Protein AF-A0AAD0PVZ4-F1 (afdb_monomer_lite)

Sequence (83 aa):
MKFEWEEQDIKSGRKVDSHNRAERYIIGYDPRCMGKDNLALISLRDGMITSSGKTHAEMAEHLTEAKYRPVDIDLEDHLPVKD

Radius of gyration: 13.47 Å; chains: 1; bounding box: 24×32×44 Å

pLDDT: mean 82.64, std 15.51, range [45.41, 95.19]

Secondary structure (DSSP, 8-state):
------GGG--TT-EEE-TTSS-EEEEEE-TT--SS--EEEEETTT--EEEEEE-HHHHHHHHHHTT-EEPPTTTTTTS----

Structure (mmCIF, N/CA/C/O backbone):
data_AF-A0AAD0PVZ4-F1
#
_entry.id   AF-A0AAD0PVZ4-F1
#
loop_
_atom_site.group_PDB
_atom_site.id
_atom_site.type_symbol
_atom_site.label_atom_id
_atom_site.label_alt_id
_atom_site.label_comp_id
_atom_site.label_asym_id
_atom_site.label_entity_id
_atom_site.label_seq_id
_atom_site.pdbx_PDB_ins_code
_atom_site.Cartn_x
_atom_site.Cartn_y
_atom_site.Cartn_z
_atom_site.occupancy
_atom_site.B_iso_or_equiv
_atom_site.auth_seq_id
_atom_site.auth_comp_id
_atom_site.auth_asym_id
_atom_site.auth_atom_id
_atom_site.pdbx_PDB_model_num
ATOM 1 N N . MET A 1 1 ? 8.025 17.586 -5.566 1.00 47.44 1 MET A N 1
ATOM 2 C CA . MET A 1 1 ? 6.842 17.394 -4.702 1.00 47.44 1 MET A CA 1
ATOM 3 C C . MET A 1 1 ? 7.042 16.132 -3.887 1.00 47.44 1 MET A C 1
ATOM 5 O O . MET A 1 1 ? 7.384 15.109 -4.469 1.00 47.44 1 MET A O 1
ATOM 9 N N . LYS A 1 2 ? 6.907 16.220 -2.561 1.00 62.62 2 LYS A N 1
ATOM 10 C CA . LYS A 1 2 ? 6.791 15.052 -1.683 1.00 62.62 2 LYS A CA 1
ATOM 11 C C . LYS A 1 2 ? 5.315 14.651 -1.737 1.00 62.62 2 LYS A C 1
ATOM 13 O O . LYS A 1 2 ? 4.472 15.500 -1.480 1.00 62.62 2 LYS A O 1
ATOM 18 N N . PHE A 1 3 ? 5.020 13.444 -2.208 1.00 77.75 3 PHE A N 1
ATOM 19 C CA . PHE A 1 3 ? 3.659 12.915 -2.174 1.00 77.75 3 PHE A CA 1
ATOM 20 C C . PHE A 1 3 ? 3.398 12.422 -0.749 1.00 77.75 3 PHE A C 1
ATOM 22 O O . PHE A 1 3 ? 4.259 11.742 -0.188 1.00 77.75 3 PHE A O 1
ATOM 29 N N . GLU A 1 4 ? 2.265 12.797 -0.170 1.00 89.94 4 GLU A N 1
ATOM 30 C CA . GLU A 1 4 ? 1.824 12.338 1.147 1.00 89.94 4 GLU A CA 1
ATOM 31 C C . GLU A 1 4 ? 0.502 11.601 0.956 1.00 89.94 4 GLU A C 1
ATOM 33 O O . GLU A 1 4 ? -0.351 12.048 0.193 1.00 89.94 4 GLU A O 1
ATOM 38 N N . TRP A 1 5 ? 0.391 10.430 1.573 1.00 92.88 5 TRP A N 1
ATOM 39 C CA . TRP A 1 5 ? -0.813 9.614 1.544 1.00 92.88 5 TRP A CA 1
ATOM 40 C C . TRP A 1 5 ? -1.692 9.984 2.729 1.00 92.88 5 TRP A C 1
ATOM 42 O O . TRP A 1 5 ? -1.215 10.017 3.863 1.00 92.88 5 TRP A O 1
ATOM 52 N N . GLU A 1 6 ? -2.979 10.193 2.476 1.00 94.75 6 GLU A N 1
ATOM 53 C CA . GLU A 1 6 ? -3.987 10.349 3.521 1.00 94.75 6 GLU A CA 1
ATOM 54 C C . GLU A 1 6 ? -4.816 9.065 3.660 1.00 94.75 6 GLU A C 1
ATOM 56 O O . GLU A 1 6 ? -4.871 8.235 2.753 1.00 94.75 6 GLU A O 1
ATOM 61 N N . GLU A 1 7 ? -5.497 8.881 4.792 1.00 94.38 7 GLU A N 1
ATOM 62 C CA . GLU A 1 7 ? -6.312 7.682 5.042 1.00 94.38 7 GLU A CA 1
ATOM 63 C C . GLU A 1 7 ? -7.345 7.430 3.924 1.00 94.38 7 GLU A C 1
ATOM 65 O O . GLU A 1 7 ? -7.512 6.303 3.458 1.00 94.38 7 GLU A O 1
ATOM 70 N N . GLN A 1 8 ? -7.978 8.495 3.426 1.00 92.56 8 GLN A N 1
ATOM 71 C CA . GLN A 1 8 ? -8.952 8.457 2.326 1.00 92.56 8 GLN A CA 1
ATOM 72 C C . GLN A 1 8 ? -8.379 8.045 0.960 1.00 92.56 8 GLN A C 1
ATOM 74 O O . GLN A 1 8 ? -9.136 7.647 0.065 1.00 92.56 8 GLN A O 1
ATOM 79 N N . ASP A 1 9 ? -7.059 8.120 0.782 1.00 90.31 9 ASP A N 1
ATOM 80 C CA . ASP A 1 9 ? -6.388 7.656 -0.430 1.00 90.31 9 ASP A CA 1
ATOM 81 C C . ASP A 1 9 ? -6.225 6.139 -0.470 1.00 90.31 9 ASP A C 1
ATOM 83 O O . ASP A 1 9 ? -6.010 5.557 -1.543 1.00 90.31 9 ASP A O 1
ATOM 87 N N . ILE A 1 10 ? -6.321 5.487 0.684 1.00 93.44 10 ILE A N 1
ATOM 88 C CA . ILE A 1 10 ? -6.090 4.060 0.820 1.00 93.44 10 ILE A CA 1
ATOM 89 C C . ILE A 1 10 ? -7.332 3.315 0.357 1.00 93.44 10 ILE A C 1
ATOM 91 O O . ILE A 1 10 ? -8.395 3.360 0.967 1.00 93.44 10 ILE A O 1
ATOM 95 N N . LYS A 1 11 ? -7.193 2.629 -0.775 1.00 91.31 11 LYS A N 1
ATOM 96 C CA . LYS A 1 11 ? -8.248 1.817 -1.377 1.00 91.31 11 LYS A CA 1
ATOM 97 C C . LYS A 1 11 ? -7.649 0.502 -1.830 1.00 91.31 11 LYS A C 1
ATOM 99 O O . LYS A 1 11 ? -6.580 0.487 -2.442 1.00 91.31 11 LYS A O 1
ATOM 104 N N . SER A 1 12 ? -8.346 -0.595 -1.558 1.00 90.62 12 SER A N 1
ATOM 105 C CA . SER A 1 12 ? -7.974 -1.887 -2.125 1.00 90.62 12 SER A CA 1
ATOM 106 C C . SER A 1 12 ? -8.001 -1.822 -3.657 1.00 90.62 12 SER A C 1
ATOM 108 O O . SER A 1 12 ? -8.776 -1.081 -4.261 1.00 90.62 12 SER A O 1
ATOM 110 N N . GLY A 1 13 ? -7.082 -2.540 -4.295 1.00 90.44 13 GLY A N 1
ATOM 111 C CA . GLY A 1 13 ? -6.852 -2.479 -5.736 1.00 90.44 13 GLY A CA 1
ATOM 112 C C . GLY A 1 13 ? -5.958 -1.320 -6.195 1.00 90.44 13 GLY A C 1
ATOM 113 O O . GLY A 1 13 ? -5.502 -1.330 -7.339 1.00 90.44 13 GLY A O 1
ATOM 114 N N . ARG A 1 14 ? -5.652 -0.335 -5.335 1.00 91.62 14 ARG A N 1
ATOM 115 C CA . ARG A 1 14 ? -4.777 0.785 -5.711 1.00 91.62 14 ARG A CA 1
ATOM 116 C C . ARG A 1 14 ? -3.333 0.306 -5.849 1.00 91.62 14 ARG A C 1
ATOM 118 O O . ARG A 1 14 ? -2.785 -0.312 -4.937 1.00 91.62 14 ARG A O 1
ATOM 125 N N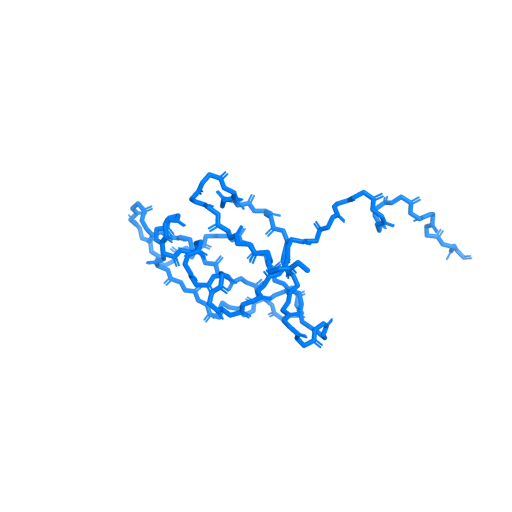 . LYS A 1 15 ? -2.725 0.597 -7.001 1.00 92.75 15 LYS A N 1
ATOM 126 C CA . LYS A 1 15 ? -1.330 0.265 -7.307 1.00 92.75 15 LYS A CA 1
ATOM 127 C C . LYS A 1 15 ? -0.401 1.381 -6.836 1.00 92.75 15 LYS A C 1
ATOM 129 O O . LYS A 1 15 ? -0.729 2.564 -6.968 1.00 92.75 15 LYS A O 1
ATOM 134 N N . VAL A 1 16 ? 0.764 1.003 -6.322 1.00 91.56 16 VAL A N 1
ATOM 135 C CA . VAL A 1 16 ? 1.792 1.932 -5.852 1.00 91.56 16 VAL A CA 1
ATOM 136 C C . VAL A 1 16 ? 3.182 1.514 -6.329 1.00 91.56 16 VAL A C 1
ATOM 138 O O . VAL A 1 16 ? 3.522 0.332 -6.345 1.00 91.56 16 VAL A O 1
ATOM 141 N N . ASP A 1 17 ? 3.989 2.500 -6.706 1.00 90.56 17 ASP A N 1
ATOM 142 C CA . ASP A 1 17 ? 5.399 2.338 -7.046 1.00 90.56 17 A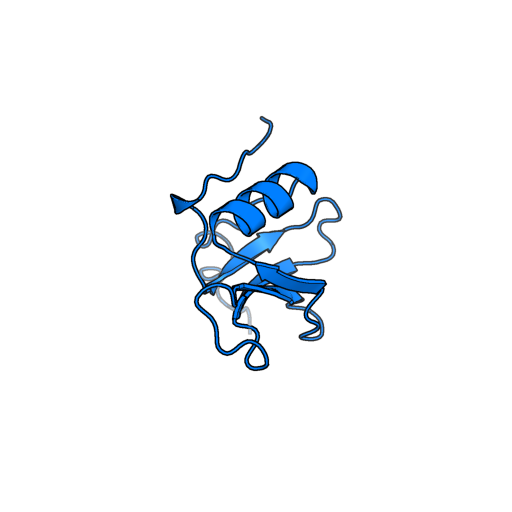SP A CA 1
ATOM 143 C C . ASP A 1 17 ? 6.260 2.611 -5.817 1.00 90.56 17 ASP A C 1
ATOM 145 O O . ASP A 1 17 ? 6.127 3.658 -5.171 1.00 90.56 17 ASP A O 1
ATOM 149 N N . SER A 1 18 ? 7.203 1.713 -5.534 1.00 86.00 18 SER A N 1
ATOM 150 C CA . SER A 1 18 ? 8.244 1.989 -4.546 1.00 86.00 18 SER A CA 1
ATOM 151 C C . SER A 1 18 ? 9.235 3.040 -5.061 1.00 86.00 18 SER A C 1
ATOM 153 O O . SER A 1 18 ? 9.327 3.347 -6.260 1.00 86.00 18 SER A O 1
ATOM 155 N N . HIS A 1 19 ? 10.049 3.583 -4.155 1.00 76.38 19 HIS A N 1
ATOM 156 C CA . HIS A 1 19 ? 11.128 4.500 -4.529 1.00 76.38 19 HIS A CA 1
ATOM 157 C C . HIS A 1 19 ? 12.115 3.871 -5.531 1.00 76.38 19 HIS A C 1
ATOM 159 O O . HIS A 1 19 ? 12.731 4.595 -6.312 1.00 76.38 19 HIS A O 1
ATOM 165 N N . ASN A 1 20 ? 12.249 2.539 -5.526 1.00 72.69 20 ASN A N 1
ATOM 166 C CA . ASN A 1 20 ? 13.194 1.813 -6.366 1.00 72.69 20 ASN A CA 1
ATOM 167 C C . ASN A 1 20 ? 12.681 1.609 -7.804 1.00 72.69 20 ASN A C 1
ATOM 169 O O . ASN A 1 20 ? 13.453 1.175 -8.649 1.00 72.69 20 ASN A O 1
ATOM 173 N N . ARG A 1 21 ? 11.410 1.927 -8.117 1.00 65.50 21 ARG A N 1
ATOM 174 C CA . ARG A 1 21 ? 10.732 1.752 -9.432 1.00 65.50 21 ARG A CA 1
ATOM 175 C C . ARG A 1 21 ? 10.776 0.345 -10.055 1.00 65.50 21 ARG A C 1
ATOM 177 O O . ARG A 1 21 ? 10.012 0.074 -10.970 1.00 65.50 21 ARG A O 1
ATOM 184 N N . ALA A 1 22 ? 11.633 -0.546 -9.571 1.00 73.81 22 ALA A N 1
ATOM 185 C CA . ALA A 1 22 ? 11.742 -1.936 -9.982 1.00 73.81 22 ALA A CA 1
ATOM 186 C C . ALA A 1 22 ? 10.619 -2.800 -9.396 1.00 73.81 22 ALA A C 1
ATOM 188 O O . ALA A 1 22 ? 10.427 -3.933 -9.830 1.00 73.81 22 ALA A O 1
ATOM 189 N N . GLU A 1 23 ? 9.890 -2.280 -8.407 1.00 81.56 23 GLU A N 1
ATOM 190 C CA . GLU A 1 23 ? 8.864 -3.023 -7.692 1.00 81.56 23 GLU A CA 1
ATOM 191 C C . GLU A 1 23 ? 7.586 -2.208 -7.570 1.00 81.56 23 GLU A C 1
ATOM 193 O O . GLU A 1 23 ? 7.574 -1.092 -7.034 1.00 81.56 23 GLU A O 1
ATOM 198 N N . ARG A 1 24 ? 6.517 -2.829 -8.064 1.00 90.50 24 ARG A N 1
ATOM 199 C CA . ARG A 1 24 ? 5.143 -2.367 -7.972 1.00 90.50 24 ARG A CA 1
ATOM 200 C C . ARG A 1 24 ? 4.398 -3.204 -6.961 1.00 90.50 24 ARG A C 1
ATOM 202 O O . ARG A 1 24 ? 4.573 -4.421 -6.890 1.00 90.50 24 ARG A O 1
ATOM 209 N N . TYR A 1 25 ? 3.517 -2.539 -6.242 1.00 93.75 25 TYR A N 1
ATOM 210 C CA . TYR A 1 25 ? 2.697 -3.148 -5.221 1.00 93.75 25 TYR A CA 1
ATOM 211 C C . TYR A 1 25 ? 1.237 -2.785 -5.438 1.00 93.75 25 TYR A C 1
ATOM 213 O O . TYR A 1 25 ? 0.914 -1.812 -6.120 1.00 93.75 25 TYR A O 1
ATOM 221 N N . ILE A 1 26 ? 0.351 -3.566 -4.843 1.00 94.88 26 ILE A N 1
ATOM 222 C CA . ILE A 1 26 ? -1.075 -3.290 -4.780 1.00 94.88 26 ILE A CA 1
ATOM 223 C C . ILE A 1 26 ? -1.531 -3.348 -3.329 1.00 94.88 26 ILE A C 1
ATOM 225 O O . ILE A 1 26 ? -1.098 -4.208 -2.559 1.00 94.88 26 ILE A O 1
ATOM 229 N N . ILE A 1 27 ? -2.397 -2.414 -2.955 1.00 95.19 27 ILE A N 1
ATOM 230 C CA . ILE A 1 27 ? -3.078 -2.445 -1.665 1.00 95.19 27 ILE A CA 1
ATOM 231 C C . ILE A 1 27 ? -4.174 -3.506 -1.768 1.00 95.19 27 ILE A C 1
ATOM 233 O O . ILE A 1 27 ? -5.055 -3.421 -2.622 1.00 95.19 27 ILE A O 1
ATOM 237 N N . GLY A 1 28 ? -4.116 -4.523 -0.923 1.00 94.06 28 GLY A N 1
ATOM 238 C CA . GLY A 1 28 ? -5.069 -5.625 -0.886 1.00 94.06 28 GLY A CA 1
ATOM 239 C C . GLY A 1 28 ? -5.443 -5.988 0.543 1.00 94.06 28 GLY A C 1
ATOM 240 O O . GLY A 1 28 ? -5.301 -5.173 1.454 1.00 94.06 28 GLY A O 1
ATOM 241 N N . TYR A 1 29 ? -5.904 -7.222 0.726 1.00 92.06 29 TYR A N 1
ATOM 242 C CA . TYR A 1 29 ? -6.266 -7.761 2.033 1.00 92.06 29 TYR A CA 1
ATOM 243 C C . TYR A 1 29 ? -5.427 -8.997 2.358 1.00 92.06 29 TYR A C 1
ATOM 245 O O . TYR A 1 29 ? -5.203 -9.832 1.481 1.00 92.06 29 TYR A O 1
ATOM 253 N N . ASP A 1 30 ? -4.991 -9.136 3.612 1.00 89.44 30 ASP A N 1
ATOM 254 C CA . ASP A 1 30 ? -4.414 -10.386 4.113 1.00 89.44 30 ASP A CA 1
ATOM 255 C C . ASP A 1 30 ? -5.547 -11.322 4.573 1.00 89.44 30 ASP A C 1
ATOM 257 O O . ASP A 1 30 ? -6.214 -11.024 5.570 1.00 89.44 30 ASP A O 1
ATOM 261 N N . PRO A 1 31 ? -5.775 -12.468 3.903 1.00 81.75 31 PRO A N 1
ATOM 262 C CA . PRO A 1 31 ? -6.848 -13.394 4.265 1.00 81.75 31 PRO A CA 1
ATOM 263 C C . PRO A 1 31 ? -6.628 -14.080 5.622 1.00 81.75 31 PRO A C 1
ATOM 265 O O . PRO A 1 31 ? -7.541 -14.716 6.144 1.00 81.75 31 PRO A O 1
ATOM 268 N N . ARG A 1 32 ? -5.427 -13.978 6.204 1.00 84.50 32 ARG A N 1
ATOM 269 C CA . ARG A 1 32 ? -5.101 -14.542 7.522 1.00 84.50 32 ARG A CA 1
ATOM 270 C C . ARG A 1 32 ? -5.559 -13.636 8.668 1.00 84.50 32 ARG A C 1
ATOM 272 O O . ARG A 1 32 ? -5.636 -14.095 9.806 1.00 84.50 32 ARG A O 1
ATOM 279 N N . CYS A 1 33 ? -5.886 -12.374 8.383 1.00 81.06 33 CYS A N 1
ATOM 280 C CA . CYS A 1 33 ? -6.365 -11.397 9.356 1.00 81.06 33 CYS A CA 1
ATOM 281 C C . CYS A 1 33 ? -7.894 -11.261 9.261 1.00 81.06 33 CYS A C 1
ATOM 283 O O . CYS A 1 33 ? -8.423 -10.685 8.315 1.00 81.06 33 CYS A O 1
ATOM 285 N N . MET A 1 34 ? -8.617 -11.759 10.267 1.00 69.94 34 MET A N 1
ATOM 286 C CA . MET A 1 34 ? -10.093 -11.731 10.339 1.00 69.94 34 MET A CA 1
ATOM 287 C C . MET A 1 34 ? -10.660 -10.454 11.011 1.00 69.94 34 MET A C 1
ATOM 289 O O . MET A 1 34 ? -11.747 -10.480 11.584 1.00 69.94 34 MET A O 1
ATOM 293 N N . GLY A 1 35 ? -9.922 -9.340 10.995 1.00 72.31 35 GLY A N 1
ATOM 294 C CA . GLY A 1 35 ? -10.276 -8.096 11.695 1.00 72.31 35 GLY A CA 1
ATOM 295 C C 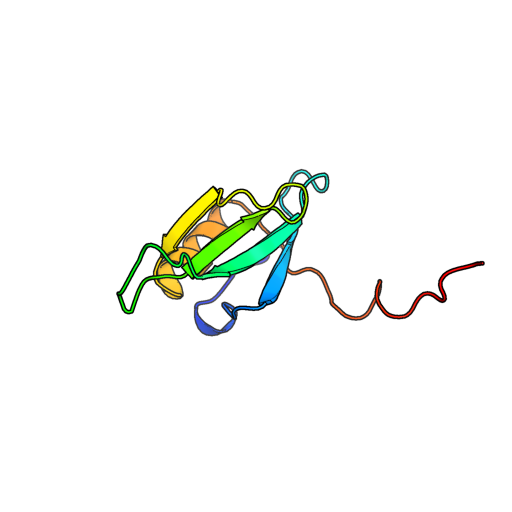. GLY A 1 35 ? -10.658 -6.937 10.769 1.00 72.31 35 GLY A C 1
ATOM 296 O O . GLY A 1 35 ? -10.594 -7.057 9.549 1.00 72.31 35 GLY A O 1
ATOM 297 N N . LYS A 1 36 ? -11.011 -5.788 11.367 1.00 68.38 36 LYS A N 1
ATOM 298 C CA . LYS A 1 36 ? -11.153 -4.506 10.641 1.00 68.38 36 LYS A CA 1
ATOM 299 C C . LYS A 1 36 ? -9.828 -4.037 10.018 1.00 68.38 36 LYS A C 1
ATOM 301 O O . LYS A 1 36 ? -9.853 -3.280 9.051 1.00 68.38 36 LYS A O 1
ATOM 306 N N . ASP A 1 37 ? -8.714 -4.554 10.534 1.00 77.06 37 ASP A N 1
ATOM 307 C CA . ASP A 1 37 ? -7.353 -4.183 10.158 1.00 77.06 37 ASP A CA 1
ATOM 308 C C . ASP A 1 37 ? -6.718 -5.354 9.417 1.00 77.06 37 ASP A C 1
ATOM 310 O O . ASP A 1 37 ? -6.051 -6.223 9.981 1.00 77.06 37 ASP A O 1
ATOM 314 N N . ASN A 1 38 ? -7.026 -5.434 8.131 1.00 89.31 38 ASN A N 1
ATOM 315 C CA . ASN A 1 38 ? -6.576 -6.516 7.269 1.00 89.31 38 ASN A CA 1
ATOM 316 C C . ASN A 1 38 ? -5.963 -6.003 5.967 1.00 89.31 38 ASN A C 1
ATOM 318 O O . ASN A 1 38 ? -5.749 -6.806 5.062 1.00 89.31 38 ASN A O 1
ATOM 322 N N . LEU A 1 39 ? -5.657 -4.703 5.856 1.00 94.38 39 LEU A N 1
ATOM 323 C CA . LEU A 1 39 ? -4.975 -4.199 4.672 1.00 94.38 39 LEU A CA 1
ATOM 324 C C . LEU A 1 39 ? -3.551 -4.735 4.610 1.00 94.38 39 LEU A C 1
ATOM 326 O O . LEU A 1 39 ? -2.843 -4.849 5.617 1.00 94.38 39 LEU A O 1
ATOM 330 N N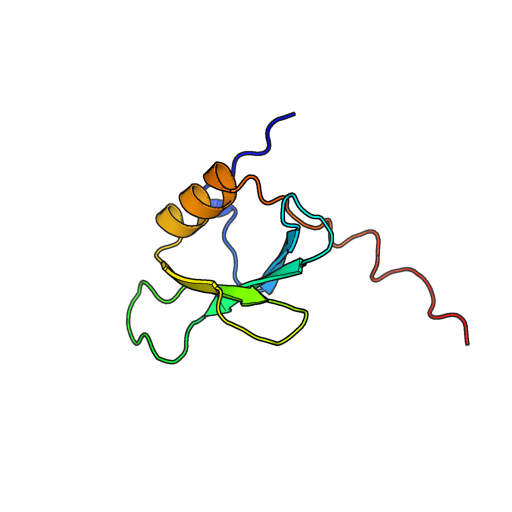 . ALA A 1 40 ? -3.147 -5.042 3.387 1.00 94.62 40 ALA A N 1
ATOM 331 C CA . ALA A 1 40 ? -1.842 -5.572 3.072 1.00 94.62 40 ALA A CA 1
ATOM 332 C C . ALA A 1 40 ? -1.260 -4.895 1.834 1.00 94.62 40 ALA A C 1
ATOM 334 O O . ALA A 1 40 ? -1.991 -4.487 0.932 1.00 94.62 40 ALA A O 1
ATOM 335 N N . LEU A 1 41 ? 0.064 -4.808 1.790 1.00 94.50 41 LEU A N 1
ATOM 336 C CA . LEU A 1 41 ? 0.809 -4.402 0.612 1.00 94.50 41 LEU A CA 1
ATOM 337 C C . LEU A 1 41 ? 1.351 -5.658 -0.066 1.00 94.50 41 LEU A C 1
ATOM 339 O O . LEU A 1 41 ? 2.096 -6.428 0.543 1.00 94.50 41 LEU A O 1
ATOM 343 N N . ILE A 1 42 ? 0.937 -5.879 -1.309 1.00 94.12 42 ILE A N 1
ATOM 344 C CA . ILE A 1 42 ? 1.196 -7.115 -2.045 1.00 94.12 42 ILE A CA 1
ATOM 345 C C . ILE A 1 42 ? 2.055 -6.782 -3.256 1.00 94.12 42 ILE A C 1
ATOM 347 O O . ILE A 1 42 ? 1.684 -5.940 -4.072 1.00 94.12 42 ILE A O 1
ATOM 351 N N . SER A 1 43 ? 3.206 -7.432 -3.376 1.00 92.38 43 SER A N 1
ATOM 352 C CA . SER A 1 43 ? 4.088 -7.314 -4.533 1.00 92.38 43 SER A CA 1
ATOM 353 C C . SER A 1 43 ? 3.392 -7.847 -5.784 1.00 92.38 43 SER A C 1
ATOM 355 O O . SER A 1 43 ? 2.919 -8.983 -5.815 1.00 92.38 43 SER A O 1
ATOM 357 N N . LEU A 1 44 ? 3.363 -7.043 -6.848 1.00 91.06 44 LEU A N 1
ATOM 358 C CA . LEU A 1 44 ? 2.831 -7.467 -8.146 1.00 91.06 44 LEU A CA 1
ATOM 359 C C . LEU A 1 44 ? 3.796 -8.371 -8.924 1.00 91.06 44 LEU A C 1
ATOM 361 O O . LEU A 1 44 ? 3.413 -8.928 -9.948 1.00 91.06 44 LEU A O 1
ATOM 365 N N . ARG A 1 45 ? 5.043 -8.516 -8.464 1.00 89.62 45 ARG A N 1
ATOM 366 C CA . ARG A 1 45 ? 6.055 -9.343 -9.131 1.00 89.62 45 ARG A CA 1
ATOM 367 C C . ARG A 1 45 ? 5.914 -10.824 -8.788 1.00 89.62 45 ARG A C 1
ATOM 369 O O . ARG A 1 45 ? 6.082 -11.670 -9.658 1.00 89.62 45 ARG A O 1
ATOM 376 N N . ASP A 1 46 ? 5.669 -11.123 -7.519 1.00 90.44 46 ASP A N 1
ATOM 377 C CA . ASP A 1 46 ? 5.727 -12.477 -6.956 1.00 90.44 46 ASP A CA 1
ATOM 378 C C . ASP A 1 46 ? 4.569 -12.793 -5.995 1.00 90.44 46 ASP A C 1
ATOM 380 O O . ASP A 1 46 ? 4.488 -13.902 -5.471 1.00 90.44 46 ASP A O 1
ATOM 384 N N . GLY A 1 47 ? 3.654 -11.845 -5.769 1.00 89.81 47 GLY A N 1
ATOM 385 C CA . GLY A 1 47 ? 2.508 -12.024 -4.879 1.00 89.81 47 GLY A CA 1
ATOM 386 C C . GLY A 1 47 ? 2.862 -12.007 -3.392 1.00 89.81 47 GLY A C 1
ATOM 387 O O . GLY A 1 47 ? 1.996 -12.299 -2.566 1.00 89.81 47 GLY A O 1
ATOM 388 N N . MET A 1 48 ? 4.103 -11.675 -3.017 1.00 92.06 48 MET A N 1
ATOM 389 C CA . MET A 1 48 ? 4.479 -11.624 -1.607 1.00 92.06 48 MET A CA 1
ATOM 390 C C . MET A 1 48 ? 3.810 -10.459 -0.880 1.00 92.06 48 MET A C 1
ATOM 392 O O . MET A 1 48 ? 3.798 -9.323 -1.356 1.00 92.06 48 MET A O 1
ATOM 396 N N . ILE A 1 49 ? 3.314 -10.735 0.325 1.00 92.31 49 ILE A N 1
ATOM 397 C CA . ILE A 1 49 ? 2.819 -9.717 1.249 1.00 92.31 49 ILE A CA 1
ATOM 398 C C . ILE A 1 49 ? 4.018 -9.124 1.994 1.00 92.31 49 ILE A C 1
ATOM 400 O O . ILE A 1 49 ? 4.657 -9.816 2.784 1.00 92.31 49 ILE A O 1
ATOM 404 N N . THR A 1 50 ? 4.325 -7.852 1.751 1.00 90.69 50 THR A N 1
ATOM 405 C CA . THR A 1 50 ? 5.456 -7.150 2.389 1.00 90.69 50 THR A CA 1
ATOM 4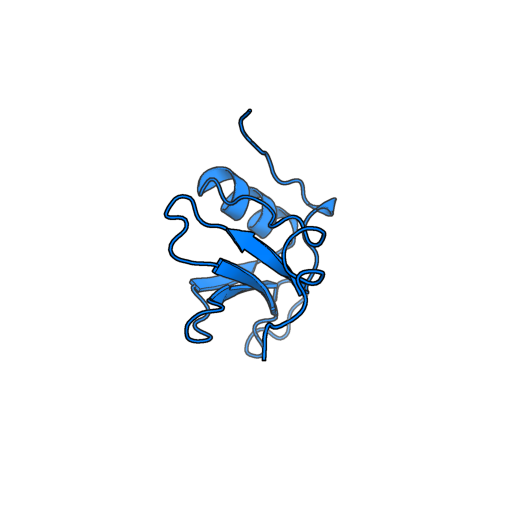06 C C . THR A 1 50 ? 5.052 -6.380 3.640 1.00 90.69 50 THR A C 1
ATOM 408 O O . THR A 1 50 ? 5.897 -6.022 4.456 1.00 90.69 50 THR A O 1
ATOM 411 N N . SER A 1 51 ? 3.754 -6.141 3.807 1.00 89.06 51 SER A N 1
ATOM 412 C CA . SER A 1 51 ? 3.164 -5.437 4.940 1.00 89.06 51 SER A CA 1
ATOM 413 C C . SER A 1 51 ? 1.732 -5.934 5.115 1.00 89.06 51 SER A C 1
ATOM 415 O O . SER A 1 51 ? 1.030 -6.074 4.117 1.00 89.06 51 SER A O 1
ATOM 417 N N . SER A 1 52 ? 1.290 -6.241 6.335 1.00 91.75 52 SER A N 1
ATOM 418 C CA . SER A 1 52 ? -0.033 -6.828 6.609 1.00 91.75 52 SER A CA 1
ATOM 419 C C . SER A 1 52 ? -0.617 -6.336 7.927 1.00 91.75 52 SER A C 1
ATOM 421 O O . SER A 1 52 ? 0.127 -5.898 8.804 1.00 91.75 52 SER A O 1
ATOM 423 N N . GLY A 1 53 ? -1.934 -6.488 8.087 1.00 89.25 53 GLY A N 1
ATOM 424 C CA . GLY A 1 53 ? -2.631 -6.201 9.343 1.00 89.25 53 GLY A CA 1
ATOM 425 C C . GLY A 1 53 ? -2.718 -4.711 9.658 1.00 89.25 53 GLY A C 1
ATOM 426 O O . GLY A 1 53 ? -2.712 -4.340 10.824 1.00 89.25 53 GLY A O 1
ATOM 427 N N . LYS A 1 54 ? -2.729 -3.862 8.624 1.00 91.00 54 LYS A N 1
ATOM 428 C CA . LYS A 1 54 ? -2.801 -2.410 8.782 1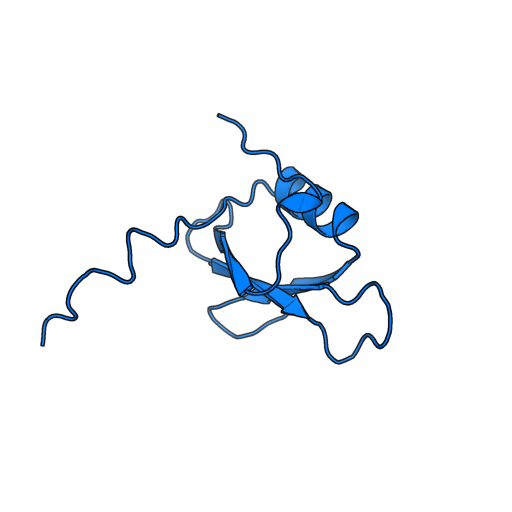.00 91.00 54 LYS A CA 1
ATOM 429 C C . LYS A 1 54 ? -4.238 -1.915 8.687 1.00 91.00 54 LYS A C 1
ATOM 431 O O . LYS A 1 54 ? -5.029 -2.401 7.873 1.00 91.00 54 LYS A O 1
ATOM 436 N N . THR A 1 55 ? -4.543 -0.903 9.485 1.00 93.00 55 THR A N 1
ATOM 437 C CA . THR A 1 55 ? -5.647 0.032 9.250 1.00 93.00 55 THR A CA 1
ATOM 438 C C . THR A 1 55 ? -5.375 0.874 7.994 1.00 93.00 55 THR A C 1
ATOM 440 O O . THR A 1 55 ? -4.277 0.860 7.425 1.00 93.00 55 THR A O 1
ATOM 443 N N . HIS A 1 56 ? -6.363 1.659 7.559 1.00 94.12 56 HIS A N 1
ATOM 444 C CA . HIS A 1 56 ? -6.161 2.624 6.475 1.00 94.12 56 HIS A CA 1
ATOM 445 C C . HIS A 1 56 ? -5.156 3.715 6.886 1.00 94.12 56 HIS A C 1
ATOM 447 O O . HIS A 1 56 ? -4.241 4.013 6.122 1.00 94.12 56 HIS A O 1
ATOM 453 N N . ALA A 1 57 ? -5.261 4.243 8.110 1.00 94.50 57 ALA A N 1
ATOM 454 C CA . ALA A 1 57 ? -4.348 5.261 8.630 1.00 94.50 57 ALA A CA 1
ATOM 455 C C . ALA A 1 57 ? -2.891 4.767 8.682 1.00 94.50 57 ALA A C 1
ATOM 457 O O . ALA A 1 57 ? -1.991 5.429 8.169 1.00 94.50 57 ALA A O 1
ATOM 458 N N . GLU A 1 58 ? -2.656 3.562 9.206 1.00 94.81 58 GLU A N 1
ATOM 459 C CA . GLU A 1 58 ? -1.309 2.976 9.278 1.00 94.81 58 GLU A CA 1
ATOM 460 C C . GLU A 1 58 ? -0.741 2.630 7.898 1.00 94.81 58 GLU A C 1
ATOM 462 O O . GLU A 1 58 ? 0.477 2.625 7.708 1.00 94.81 58 GLU A O 1
ATOM 467 N N . MET A 1 59 ? -1.597 2.292 6.927 1.00 95.19 59 MET A N 1
ATOM 468 C CA . MET A 1 59 ? -1.156 2.093 5.548 1.00 95.19 59 MET A CA 1
ATOM 469 C C . MET A 1 59 ? -0.747 3.428 4.915 1.00 95.19 59 MET A C 1
ATOM 471 O O . MET A 1 59 ? 0.294 3.488 4.266 1.00 95.19 59 MET A O 1
ATOM 475 N N . ALA A 1 60 ? -1.508 4.502 5.134 1.00 94.88 60 ALA A N 1
ATOM 476 C CA . ALA A 1 60 ? -1.164 5.839 4.651 1.00 94.88 60 ALA A CA 1
ATOM 477 C C . ALA A 1 60 ? 0.161 6.347 5.239 1.00 94.88 60 ALA A C 1
ATOM 479 O O . ALA A 1 60 ? 1.035 6.810 4.499 1.00 94.88 60 ALA A O 1
ATOM 480 N N . GLU A 1 61 ? 0.355 6.179 6.547 1.00 95.06 61 GLU A N 1
ATOM 481 C CA . GLU A 1 61 ? 1.618 6.490 7.218 1.00 95.06 61 GLU A CA 1
ATOM 482 C C . GLU A 1 61 ? 2.770 5.681 6.609 1.00 95.06 61 GLU A C 1
ATOM 484 O O . GLU A 1 61 ? 3.748 6.257 6.129 1.00 95.06 61 GLU A O 1
ATOM 489 N N . HIS A 1 62 ? 2.606 4.359 6.491 1.00 94.12 62 HIS A N 1
ATOM 490 C CA . HIS A 1 62 ? 3.617 3.474 5.913 1.00 94.12 62 HIS A CA 1
ATOM 491 C C . HIS A 1 62 ? 4.017 3.872 4.484 1.00 94.12 62 HIS A C 1
ATOM 493 O O . HIS A 1 62 ? 5.206 3.930 4.159 1.00 94.12 62 HIS A O 1
ATOM 499 N N . LEU A 1 63 ? 3.039 4.160 3.619 1.00 93.00 63 LEU A N 1
ATOM 500 C CA . LEU A 1 63 ? 3.297 4.556 2.235 1.00 93.00 63 LEU A CA 1
ATOM 501 C C . LEU A 1 63 ? 3.989 5.924 2.153 1.00 93.00 63 LEU A C 1
ATOM 503 O O . LEU A 1 63 ? 4.878 6.109 1.316 1.00 93.00 63 LEU A O 1
ATOM 507 N N . THR A 1 64 ? 3.629 6.859 3.033 1.00 93.06 64 THR A N 1
ATOM 508 C CA . THR A 1 64 ? 4.253 8.187 3.122 1.00 93.06 64 THR A CA 1
ATOM 509 C C . THR A 1 64 ? 5.704 8.098 3.585 1.00 93.06 64 THR A C 1
ATOM 511 O O . THR A 1 64 ? 6.595 8.661 2.941 1.00 93.06 64 THR A O 1
ATOM 514 N N . GLU A 1 65 ? 5.969 7.364 4.665 1.00 92.44 65 GLU A N 1
ATOM 515 C CA . GLU A 1 65 ? 7.312 7.186 5.224 1.00 92.44 65 GLU A CA 1
ATOM 516 C C . GLU A 1 65 ? 8.255 6.505 4.230 1.00 92.44 65 GLU A C 1
ATOM 518 O O . GLU A 1 65 ? 9.377 6.968 3.999 1.00 92.44 65 GLU A O 1
ATOM 523 N N . ALA A 1 66 ? 7.774 5.447 3.575 1.00 90.62 66 ALA A N 1
ATOM 524 C CA . ALA A 1 66 ? 8.541 4.704 2.584 1.00 90.62 66 ALA A CA 1
ATOM 525 C C . ALA A 1 66 ? 8.532 5.350 1.181 1.00 90.62 66 ALA A C 1
ATOM 527 O O . ALA A 1 66 ? 9.134 4.814 0.245 1.00 90.62 66 ALA A O 1
ATOM 528 N N . LYS A 1 67 ? 7.920 6.538 1.038 1.00 90.31 67 LYS A N 1
ATOM 529 C CA . LYS A 1 67 ? 7.896 7.355 -0.190 1.00 90.31 67 LYS A CA 1
ATOM 530 C C . LYS A 1 67 ? 7.326 6.610 -1.402 1.00 90.31 67 LYS A C 1
ATOM 532 O O . LYS A 1 67 ? 7.806 6.785 -2.528 1.00 90.31 67 LYS A O 1
ATOM 537 N N . TYR A 1 68 ? 6.309 5.785 -1.172 1.00 90.75 68 TYR A N 1
ATOM 538 C CA . TYR A 1 68 ? 5.545 5.159 -2.242 1.00 90.75 68 TYR A CA 1
ATOM 539 C C . TYR A 1 68 ? 4.750 6.209 -3.010 1.00 90.75 68 TYR A C 1
ATOM 541 O O . TYR A 1 68 ? 4.290 7.207 -2.452 1.00 90.75 68 TYR A O 1
ATOM 549 N N . ARG A 1 69 ? 4.566 5.977 -4.306 1.00 89.38 69 ARG A N 1
ATOM 550 C CA . ARG A 1 69 ? 3.810 6.873 -5.185 1.00 89.38 69 ARG A CA 1
ATOM 551 C C . ARG A 1 69 ? 2.626 6.134 -5.787 1.00 89.38 69 ARG A C 1
ATOM 553 O O . ARG A 1 69 ? 2.787 4.962 -6.121 1.00 89.38 69 ARG A O 1
ATOM 560 N N . PRO A 1 70 ? 1.462 6.778 -5.949 1.00 88.50 70 PRO A N 1
ATOM 561 C CA . PRO A 1 70 ? 0.375 6.173 -6.700 1.00 88.50 70 PRO A CA 1
ATOM 562 C C . PRO A 1 70 ? 0.835 5.945 -8.141 1.00 88.50 70 PRO A C 1
ATOM 564 O O . PRO A 1 70 ? 1.538 6.778 -8.715 1.00 88.50 70 PRO A O 1
ATOM 567 N N . VAL A 1 71 ? 0.451 4.807 -8.710 1.00 85.81 71 VAL A N 1
ATOM 568 C CA . VAL A 1 71 ? 0.567 4.594 -10.153 1.00 85.81 71 VAL A CA 1
ATOM 569 C C . VAL A 1 71 ? -0.667 5.229 -10.786 1.00 85.81 71 VAL A C 1
ATOM 571 O O . VAL A 1 71 ? -1.786 4.817 -10.473 1.00 85.81 71 VAL A O 1
ATOM 574 N N . ASP A 1 72 ? -0.477 6.243 -11.632 1.00 68.38 72 ASP A N 1
ATOM 575 C CA . ASP A 1 72 ? -1.569 6.799 -12.433 1.00 68.38 72 ASP A CA 1
ATOM 576 C C . ASP A 1 72 ? -2.110 5.702 -13.357 1.00 68.38 72 ASP A C 1
ATOM 578 O O . ASP A 1 72 ? -1.372 5.104 -14.142 1.00 68.38 72 ASP A O 1
ATOM 582 N N . ILE A 1 73 ? -3.404 5.411 -13.229 1.00 55.69 73 ILE A N 1
ATOM 583 C CA . ILE A 1 73 ? -4.080 4.320 -13.948 1.00 55.69 73 ILE A CA 1
ATOM 584 C C . ILE A 1 73 ? -4.228 4.651 -15.453 1.00 55.69 73 ILE A C 1
ATOM 586 O O . ILE A 1 73 ? -4.386 3.746 -16.265 1.00 55.69 73 ILE A O 1
ATOM 590 N N . ASP A 1 74 ? -4.062 5.916 -15.854 1.00 47.53 74 ASP A N 1
ATOM 591 C CA . ASP A 1 74 ? -4.422 6.398 -17.197 1.00 47.53 74 ASP A CA 1
ATOM 592 C C . ASP A 1 74 ? -3.339 6.269 -18.288 1.00 47.53 74 ASP A C 1
ATOM 594 O O . ASP A 1 74 ? -3.590 6.641 -19.434 1.00 47.53 74 ASP A O 1
ATOM 598 N N . LEU A 1 75 ? -2.137 5.752 -17.997 1.00 45.97 75 LEU A N 1
ATOM 599 C CA . LEU A 1 75 ? -1.033 5.755 -18.980 1.00 45.97 75 LEU A CA 1
ATOM 600 C C . LEU A 1 75 ? -0.587 4.385 -19.506 1.00 45.97 75 LEU A C 1
ATOM 602 O O . LEU A 1 75 ? -0.006 4.337 -20.589 1.00 45.97 75 LEU A O 1
ATOM 606 N N . GLU A 1 76 ? -0.865 3.278 -18.812 1.00 46.44 76 GLU A N 1
ATOM 607 C CA . GLU A 1 76 ? -0.410 1.945 -19.255 1.00 46.44 76 GLU A CA 1
ATOM 608 C C . GLU A 1 76 ? -1.531 1.018 -19.757 1.00 46.44 76 GLU A C 1
ATOM 610 O O . GLU A 1 76 ? -1.263 0.205 -20.637 1.00 46.44 76 GLU A O 1
ATOM 615 N N . ASP A 1 77 ? -2.787 1.178 -19.319 1.00 49.50 77 ASP A N 1
ATOM 616 C CA . ASP A 1 77 ? -3.909 0.322 -19.769 1.00 49.50 77 ASP A CA 1
ATOM 617 C C . ASP A 1 77 ? -4.503 0.744 -21.139 1.00 49.50 77 ASP A C 1
ATOM 619 O O . ASP A 1 77 ? -5.432 0.115 -21.648 1.00 49.50 77 ASP A O 1
ATOM 623 N N . HIS A 1 78 ? -3.969 1.797 -21.773 1.00 45.41 78 HIS A N 1
ATOM 624 C CA . HIS A 1 78 ? -4.439 2.317 -23.070 1.00 45.41 78 HIS A CA 1
ATOM 625 C C . HIS A 1 78 ? -3.442 2.179 -24.222 1.00 45.41 78 HIS A C 1
ATOM 627 O O . HIS A 1 78 ? -3.745 2.590 -25.346 1.00 45.41 78 HIS A O 1
ATOM 633 N N . LEU A 1 79 ? -2.263 1.603 -23.989 1.00 49.19 79 LEU A N 1
ATOM 634 C CA . LEU A 1 79 ? -1.369 1.302 -25.098 1.00 49.19 79 LEU A CA 1
ATOM 635 C C . LEU A 1 79 ? -1.868 0.025 -25.786 1.00 49.19 79 LEU A C 1
ATOM 637 O O . LEU A 1 79 ? -1.975 -1.006 -25.122 1.00 49.19 79 LEU A O 1
ATOM 641 N N . PRO A 1 80 ? -2.188 0.060 -27.095 1.00 47.75 80 PRO A N 1
ATOM 642 C CA . PRO A 1 80 ? -2.522 -1.158 -27.812 1.00 47.75 80 PRO A CA 1
ATOM 643 C C . PRO A 1 80 ? -1.348 -2.124 -27.671 1.00 47.75 80 PRO A C 1
ATOM 645 O O . PRO A 1 80 ? -0.201 -1.765 -27.961 1.00 47.75 80 PRO A O 1
ATOM 648 N N . VAL A 1 81 ? -1.642 -3.339 -27.207 1.00 57.53 81 VAL A N 1
ATOM 649 C CA . VAL A 1 81 ? -0.711 -4.461 -27.291 1.00 57.53 81 VAL A CA 1
ATOM 650 C C . VAL A 1 81 ? -0.348 -4.575 -28.768 1.00 57.53 81 VAL A C 1
ATOM 652 O O . VAL A 1 81 ? -1.217 -4.808 -29.605 1.00 57.53 81 VAL A O 1
ATOM 655 N N . LYS A 1 82 ? 0.907 -4.278 -29.113 1.00 49.84 82 LYS A N 1
ATOM 656 C CA . LYS A 1 82 ? 1.399 -4.534 -30.464 1.00 49.84 82 LYS A CA 1
ATOM 657 C C . LYS A 1 82 ? 1.553 -6.044 -30.592 1.00 49.84 82 LYS A C 1
ATOM 659 O O . LYS A 1 82 ? 2.420 -6.605 -29.922 1.00 49.84 82 LYS A O 1
ATOM 664 N N . ASP A 1 83 ? 0.684 -6.644 -31.400 1.00 54.03 83 ASP A N 1
ATOM 665 C CA . ASP A 1 83 ? 0.866 -7.985 -31.964 1.00 54.03 83 ASP A CA 1
ATOM 666 C C . ASP A 1 83 ? 2.160 -8.068 -32.796 1.00 54.03 83 ASP A C 1
ATOM 668 O O . ASP A 1 83 ? 2.521 -7.055 -33.452 1.00 54.03 83 ASP A O 1
#

Organism: NCBI:txid629260

Foldseek 3Di:
DQDAFDLVNQDFQWKKAFPVNPWIWTWHFDPVDPDQQTIFTATPPPRDTPGTRHHSHRVRVVCSVRRIDTDDPPPPVPDPPDD